Protein AF-A0A2E1J694-F1 (afdb_monomer_lite)

pLDDT: mean 86.47, std 9.88, range [48.12, 96.06]

Structure (mmCIF, N/CA/C/O backbone):
data_AF-A0A2E1J694-F1
#
_entry.id   AF-A0A2E1J694-F1
#
loop_
_atom_site.group_PDB
_atom_site.id
_atom_site.type_symbol
_atom_site.label_atom_id
_atom_site.label_alt_id
_atom_site.label_comp_id
_atom_site.label_asym_id
_atom_site.label_entity_id
_atom_site.label_seq_id
_atom_site.pdbx_PDB_ins_code
_atom_site.Cartn_x
_atom_site.Cartn_y
_atom_site.Cartn_z
_atom_site.occupancy
_atom_site.B_iso_or_equiv
_atom_site.auth_seq_id
_atom_site.auth_comp_id
_atom_site.auth_asym_id
_atom_site.auth_atom_id
_atom_site.pdbx_PDB_model_num
ATOM 1 N N . ASP A 1 1 ? -18.368 -10.610 1.541 1.00 81.44 1 ASP A N 1
ATOM 2 C CA . ASP A 1 1 ? -19.360 -11.409 0.813 1.00 81.44 1 ASP A CA 1
ATOM 3 C C . ASP A 1 1 ? -18.775 -11.819 -0.538 1.00 81.44 1 ASP A C 1
ATOM 5 O O . ASP A 1 1 ? -18.359 -10.950 -1.295 1.00 81.44 1 ASP A O 1
ATOM 9 N N . ALA A 1 2 ? -18.650 -13.121 -0.810 1.00 82.44 2 ALA A N 1
ATOM 10 C CA . ALA A 1 2 ? -18.033 -13.604 -2.051 1.00 82.44 2 ALA A CA 1
ATOM 11 C C . ALA A 1 2 ? -18.954 -13.462 -3.274 1.00 82.44 2 ALA A C 1
ATOM 13 O O . ALA A 1 2 ? -18.459 -13.331 -4.390 1.00 82.44 2 ALA A O 1
ATOM 14 N N . GLU A 1 3 ? -20.270 -13.466 -3.066 1.00 92.31 3 GLU A N 1
ATOM 15 C CA . GLU A 1 3 ? -21.259 -13.331 -4.136 1.00 92.31 3 GLU A CA 1
ATOM 16 C C . GLU A 1 3 ? -21.449 -11.855 -4.500 1.00 92.31 3 GLU A C 1
ATOM 18 O O . GLU A 1 3 ? -21.445 -11.501 -5.678 1.00 92.31 3 GLU A O 1
ATOM 23 N N . ASN A 1 4 ? -21.514 -10.979 -3.492 1.00 92.56 4 ASN A N 1
ATOM 24 C CA . ASN A 1 4 ? -21.631 -9.530 -3.687 1.00 92.56 4 ASN A CA 1
ATOM 25 C C . ASN A 1 4 ? -20.284 -8.833 -3.957 1.00 92.56 4 ASN A C 1
ATOM 27 O O . ASN A 1 4 ? -20.256 -7.649 -4.288 1.00 92.56 4 ASN A O 1
ATOM 31 N N . GLY A 1 5 ? -19.158 -9.539 -3.802 1.00 92.00 5 GLY A N 1
ATOM 32 C CA . GLY A 1 5 ? -17.816 -8.990 -4.022 1.00 92.00 5 GLY A CA 1
ATOM 33 C C . GLY A 1 5 ? -17.401 -7.914 -3.010 1.00 92.00 5 GLY A C 1
ATOM 34 O O . GLY A 1 5 ? -16.511 -7.114 -3.300 1.00 92.00 5 GLY A O 1
ATOM 35 N N . THR A 1 6 ? -18.033 -7.870 -1.834 1.00 92.94 6 THR A N 1
ATOM 36 C CA . THR A 1 6 ? -17.720 -6.895 -0.780 1.00 92.94 6 THR A CA 1
ATOM 37 C C . THR A 1 6 ? -16.770 -7.479 0.259 1.00 92.94 6 THR A C 1
ATOM 39 O O . THR A 1 6 ? -16.766 -8.682 0.539 1.00 92.94 6 THR A O 1
ATOM 42 N N . LEU A 1 7 ? -15.966 -6.617 0.874 1.00 91.19 7 LEU A N 1
ATOM 43 C CA . LEU A 1 7 ? -15.166 -6.952 2.045 1.00 91.19 7 LEU A CA 1
ATOM 44 C C . LEU A 1 7 ? -15.442 -5.901 3.119 1.00 91.19 7 LEU A C 1
ATOM 46 O O . LEU A 1 7 ? -14.839 -4.831 3.115 1.00 91.19 7 LEU A O 1
ATOM 50 N N . ASP A 1 8 ? -16.369 -6.219 4.016 1.00 91.38 8 ASP A N 1
ATOM 51 C CA . ASP A 1 8 ? -16.829 -5.300 5.052 1.00 91.38 8 ASP A CA 1
ATOM 52 C C . ASP A 1 8 ? -16.063 -5.519 6.361 1.00 91.38 8 ASP A C 1
ATOM 54 O O . ASP A 1 8 ? -15.822 -6.653 6.789 1.00 91.38 8 ASP A O 1
ATOM 58 N N . LEU A 1 9 ? -15.683 -4.421 7.014 1.00 90.94 9 LEU A N 1
ATOM 59 C CA . LEU A 1 9 ? -15.091 -4.440 8.347 1.00 90.94 9 LEU A CA 1
ATOM 60 C C . LEU A 1 9 ? -16.196 -4.166 9.373 1.00 90.94 9 LEU A C 1
ATOM 62 O O . LEU A 1 9 ? -16.775 -3.087 9.375 1.00 90.94 9 LEU A O 1
ATOM 66 N N . LEU A 1 10 ? -16.461 -5.118 10.270 1.00 92.31 10 LEU A N 1
ATOM 67 C CA . LEU A 1 10 ? -17.500 -5.008 11.306 1.00 92.31 10 LEU A CA 1
ATOM 68 C C . LEU A 1 10 ? -17.051 -4.112 12.476 1.00 92.31 10 LEU A C 1
ATOM 70 O O . LEU A 1 10 ? -16.862 -4.572 13.603 1.00 92.31 10 LEU A O 1
ATOM 74 N N . VAL A 1 11 ? -16.814 -2.835 12.189 1.00 92.12 11 VAL A N 1
ATOM 75 C CA . VAL A 1 11 ? -16.443 -1.793 13.150 1.00 92.12 11 VAL A CA 1
ATOM 76 C C . VAL A 1 11 ? -17.245 -0.543 12.810 1.00 92.12 11 VAL A C 1
ATOM 78 O O . VAL A 1 11 ? -17.371 -0.199 11.643 1.00 92.12 11 VAL A O 1
ATOM 81 N N . GLU A 1 12 ? -17.757 0.143 13.829 1.00 93.81 12 GLU A N 1
ATOM 82 C CA . GLU A 1 12 ? -18.454 1.421 13.664 1.00 93.81 12 GLU A CA 1
ATOM 83 C C . GLU A 1 12 ? -17.566 2.465 12.968 1.00 93.81 12 GLU A C 1
ATOM 85 O O . GLU A 1 12 ? -16.380 2.613 13.291 1.00 93.81 12 GLU A O 1
ATOM 90 N N . ASP A 1 13 ? -18.156 3.257 12.072 1.00 91.69 13 ASP A N 1
ATOM 91 C CA . ASP A 1 13 ? -17.434 4.276 11.298 1.00 91.69 13 ASP A CA 1
ATOM 92 C C . ASP A 1 13 ? -16.733 5.310 12.191 1.00 91.69 13 ASP A C 1
ATOM 94 O O . ASP A 1 13 ? -15.640 5.786 11.876 1.00 91.69 13 ASP A O 1
ATOM 98 N N . SER A 1 14 ? -17.327 5.630 13.345 1.00 92.25 14 SER A N 1
ATOM 99 C CA . SER A 1 14 ? -16.747 6.536 14.344 1.00 92.25 14 SER A CA 1
ATOM 100 C C . SER A 1 14 ? -15.418 6.009 14.894 1.00 92.25 14 SER A C 1
ATOM 102 O O . SER A 1 14 ? -14.433 6.747 14.966 1.00 92.25 14 SER A O 1
ATOM 104 N N . VAL A 1 15 ? -15.356 4.712 15.198 1.00 93.00 15 VAL A N 1
ATOM 105 C CA . VAL A 1 15 ? -14.154 4.039 15.702 1.00 93.00 15 VAL A CA 1
ATOM 106 C C . VAL A 1 15 ? -13.101 3.930 14.601 1.00 93.00 15 VAL A C 1
ATOM 108 O O . VAL A 1 15 ? -11.908 4.118 14.861 1.00 93.00 15 VAL A O 1
ATOM 111 N N . LEU A 1 16 ? -13.509 3.657 13.359 1.00 93.88 16 LEU A N 1
ATOM 112 C CA . LEU A 1 16 ? -12.584 3.619 12.227 1.00 93.88 16 LEU A CA 1
ATOM 113 C C . LEU A 1 16 ? -11.968 5.001 11.960 1.00 93.88 16 LEU A C 1
ATOM 115 O O . LEU A 1 16 ? -10.759 5.101 11.744 1.00 93.88 16 LEU A O 1
ATOM 119 N N . ALA A 1 17 ? -12.768 6.065 12.052 1.00 93.19 17 ALA A N 1
ATOM 120 C CA . ALA A 1 17 ? -12.298 7.438 11.902 1.00 93.19 17 ALA A CA 1
ATOM 121 C C . ALA A 1 17 ? -11.284 7.822 12.994 1.00 93.19 17 ALA A C 1
ATOM 123 O O . ALA A 1 17 ? -10.271 8.460 12.697 1.00 93.19 17 ALA A O 1
ATOM 124 N N . GLU A 1 18 ? -11.510 7.412 14.244 1.00 95.06 18 GLU A N 1
ATOM 125 C CA . GLU A 1 18 ? -10.547 7.609 15.335 1.00 95.06 18 GLU A CA 1
ATOM 126 C C . GLU A 1 18 ? -9.242 6.840 15.109 1.00 95.06 18 GLU A C 1
ATOM 128 O O . GLU A 1 18 ? -8.155 7.399 15.271 1.00 95.06 18 GLU A O 1
ATOM 133 N N . ARG A 1 19 ? -9.323 5.577 14.672 1.00 94.81 19 ARG A N 1
ATOM 134 C CA . ARG A 1 19 ? -8.134 4.773 14.347 1.00 94.81 19 ARG A CA 1
ATOM 135 C C . ARG A 1 19 ? -7.342 5.368 13.188 1.00 94.81 19 ARG A C 1
ATOM 137 O O . ARG A 1 19 ? -6.120 5.426 13.269 1.00 94.81 19 ARG A O 1
ATOM 144 N N . HIS A 1 20 ? -8.022 5.847 12.148 1.00 93.00 20 HIS A N 1
ATOM 145 C CA . HIS A 1 20 ? -7.382 6.467 10.990 1.00 93.00 20 HIS A CA 1
ATOM 146 C C . HIS A 1 20 ? -6.620 7.745 11.370 1.00 93.00 20 HIS A C 1
ATOM 148 O O . HIS A 1 20 ? -5.516 7.963 10.880 1.00 93.00 20 HIS A O 1
ATOM 154 N N . LYS A 1 21 ? -7.156 8.562 12.290 1.00 93.81 21 LYS A N 1
ATOM 15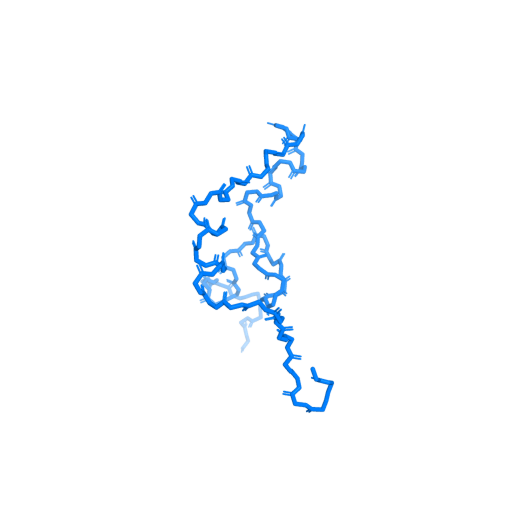5 C CA . LYS A 1 21 ? -6.458 9.762 12.797 1.00 93.81 21 LYS A CA 1
ATOM 156 C C . LYS A 1 21 ? -5.138 9.435 13.499 1.00 93.81 21 LYS A C 1
ATOM 158 O O . LYS A 1 21 ? -4.203 10.222 13.419 1.00 93.81 21 LYS A O 1
ATOM 163 N N . ASN A 1 22 ? -5.074 8.293 14.179 1.00 93.94 22 ASN A N 1
ATOM 164 C CA . ASN A 1 22 ? -3.895 7.855 14.928 1.00 93.94 22 ASN A CA 1
ATOM 165 C C . ASN A 1 22 ? -2.955 6.960 14.109 1.00 93.94 22 ASN A C 1
ATOM 167 O O . ASN A 1 22 ? -1.918 6.531 14.615 1.00 93.94 22 ASN A O 1
ATOM 171 N N . TRP A 1 23 ? -3.315 6.633 12.868 1.00 96.06 23 TRP A N 1
ATOM 1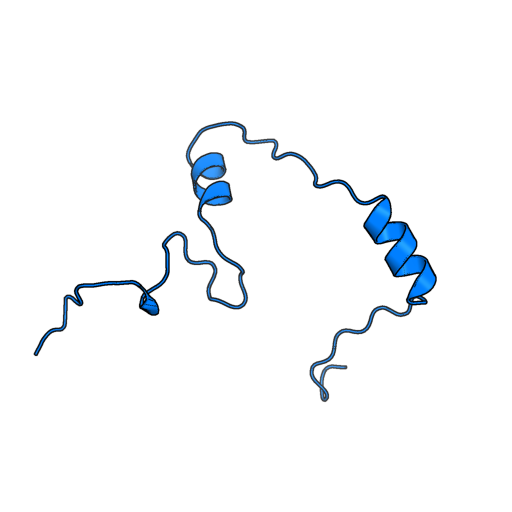72 C CA . TRP A 1 23 ? -2.530 5.727 12.049 1.00 96.06 23 TRP A CA 1
ATOM 173 C C . TRP A 1 23 ? -1.252 6.407 11.551 1.00 96.06 23 TRP A C 1
ATOM 175 O O . TRP A 1 23 ? -1.279 7.515 11.018 1.00 96.06 23 TRP A O 1
ATOM 185 N N . GLN A 1 24 ? -0.127 5.711 11.701 1.00 94.12 24 GLN A N 1
ATOM 186 C CA . GLN A 1 24 ? 1.168 6.124 11.176 1.00 94.12 24 GLN A CA 1
ATOM 187 C C . GLN A 1 24 ? 1.696 5.031 10.252 1.00 94.12 24 GLN A C 1
ATOM 189 O O . GLN A 1 24 ? 1.694 3.847 10.601 1.00 94.12 24 GLN A O 1
ATOM 194 N N . GLY A 1 25 ? 2.133 5.432 9.059 1.00 88.38 25 GLY A N 1
ATOM 195 C CA . GLY A 1 25 ? 2.751 4.520 8.106 1.00 88.38 25 GLY A CA 1
ATOM 196 C C . GLY A 1 25 ? 4.026 3.923 8.692 1.00 88.38 25 GLY A C 1
ATOM 197 O O . GLY A 1 25 ? 4.860 4.643 9.236 1.00 88.38 25 GLY A O 1
ATOM 198 N N . LYS A 1 26 ? 4.183 2.602 8.578 1.00 89.69 26 LYS A N 1
ATOM 199 C CA . LYS A 1 26 ? 5.425 1.939 8.971 1.00 89.69 26 LYS A CA 1
ATOM 200 C C . LYS A 1 26 ? 6.534 2.333 7.995 1.00 89.69 26 LYS A C 1
ATOM 202 O O . LYS A 1 26 ? 6.353 2.217 6.783 1.00 89.69 26 LYS A O 1
ATOM 207 N N . GLU A 1 27 ? 7.677 2.758 8.524 1.00 87.56 27 GLU A N 1
ATOM 208 C CA . GLU A 1 27 ? 8.863 3.010 7.709 1.00 87.56 27 GLU A CA 1
ATOM 209 C C . GLU A 1 27 ? 9.386 1.716 7.079 1.00 87.56 27 GLU A C 1
ATOM 211 O O . GLU A 1 27 ? 9.257 0.617 7.625 1.00 87.56 27 GLU A O 1
ATOM 216 N N . THR A 1 28 ? 9.970 1.844 5.891 1.00 87.38 28 THR A N 1
ATOM 217 C CA . THR A 1 28 ? 10.569 0.711 5.193 1.00 87.38 28 THR A CA 1
ATOM 218 C C . THR A 1 28 ? 11.950 0.416 5.769 1.00 87.38 28 THR A C 1
ATOM 220 O O . THR A 1 28 ? 12.803 1.301 5.778 1.00 87.38 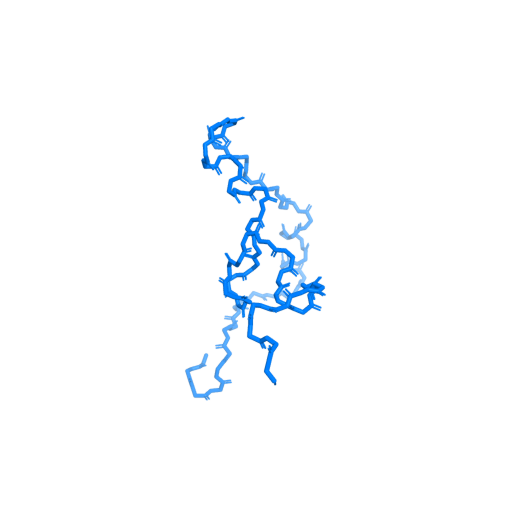28 THR A O 1
ATOM 223 N N . ASP A 1 29 ? 12.224 -0.843 6.117 1.00 89.75 29 ASP A N 1
ATOM 224 C CA . ASP A 1 29 ? 13.557 -1.275 6.576 1.00 89.75 29 ASP A CA 1
ATOM 225 C C . ASP A 1 29 ? 14.636 -1.145 5.472 1.00 89.75 29 ASP A C 1
ATOM 227 O O . ASP A 1 29 ? 15.837 -1.129 5.739 1.00 89.75 29 ASP A O 1
ATOM 231 N N . PHE A 1 30 ? 14.210 -1.020 4.209 1.00 89.00 30 PHE A N 1
ATOM 232 C CA . PHE A 1 30 ? 15.074 -0.826 3.047 1.00 89.00 30 PHE A CA 1
ATOM 233 C C . PHE A 1 30 ? 15.163 0.654 2.678 1.00 89.00 30 PHE A C 1
ATOM 235 O O . PHE A 1 30 ? 14.348 1.173 1.919 1.00 89.00 30 PHE A O 1
ATOM 242 N N . THR A 1 31 ? 16.191 1.328 3.182 1.00 88.31 31 THR A N 1
ATOM 243 C CA . THR A 1 31 ? 16.432 2.762 2.937 1.00 88.31 31 THR A CA 1
ATOM 244 C C . THR A 1 31 ? 17.280 3.041 1.690 1.00 88.31 31 THR A C 1
ATOM 246 O O . THR A 1 31 ? 17.538 4.193 1.352 1.00 88.31 31 THR A O 1
ATOM 249 N N . SER A 1 32 ? 17.733 1.998 0.986 1.00 87.50 32 SER A N 1
ATOM 250 C CA . SER A 1 32 ? 18.508 2.108 -0.253 1.00 87.50 32 SER A CA 1
ATOM 251 C C . SER A 1 32 ? 18.370 0.856 -1.133 1.00 87.50 32 SER A C 1
ATOM 253 O O . SER A 1 32 ? 17.676 -0.104 -0.793 1.00 87.50 32 SER A O 1
ATOM 255 N N . GLY A 1 33 ? 19.017 0.867 -2.301 1.00 92.44 33 GLY A N 1
ATOM 256 C CA . GLY A 1 33 ? 19.033 -0.273 -3.217 1.00 92.44 33 GLY A CA 1
ATOM 257 C C . GLY A 1 33 ? 17.755 -0.429 -4.046 1.00 92.44 33 GLY A C 1
ATOM 258 O O . GLY A 1 33 ? 16.929 0.478 -4.154 1.00 92.44 33 GLY A O 1
ATOM 259 N N . THR A 1 34 ? 17.620 -1.583 -4.699 1.00 91.88 34 THR A N 1
ATOM 260 C CA . THR A 1 34 ? 16.540 -1.843 -5.664 1.00 91.88 34 THR A CA 1
ATOM 261 C C . THR A 1 34 ? 15.158 -1.878 -5.015 1.00 91.88 34 THR A C 1
ATOM 263 O O . THR A 1 34 ? 14.215 -1.356 -5.598 1.00 91.88 34 THR A O 1
ATOM 266 N N . LEU A 1 35 ? 15.037 -2.430 -3.802 1.00 91.56 35 LEU A N 1
ATO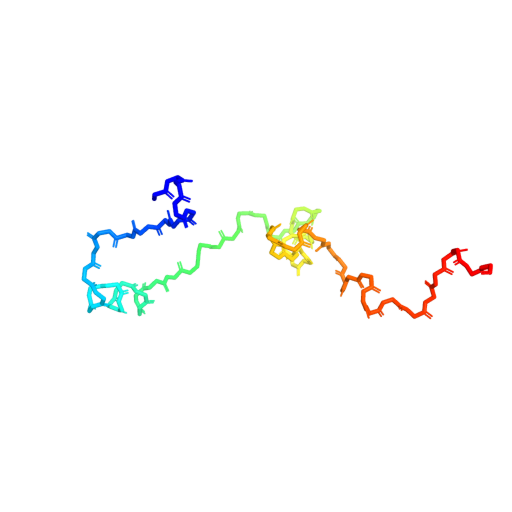M 267 C CA . LEU A 1 35 ? 13.761 -2.489 -3.077 1.00 91.56 35 LEU A CA 1
ATOM 268 C C . LEU A 1 35 ? 13.259 -1.096 -2.697 1.00 91.56 35 LEU A C 1
ATOM 270 O O . LEU A 1 35 ? 12.091 -0.790 -2.918 1.00 91.56 35 LEU A O 1
ATOM 274 N N . TRP A 1 36 ? 14.158 -0.232 -2.219 1.00 91.88 36 TRP A N 1
ATOM 275 C CA . TRP A 1 36 ? 13.835 1.168 -1.966 1.00 91.88 36 TRP A CA 1
ATOM 276 C C . TRP A 1 36 ? 13.366 1.869 -3.247 1.00 91.88 36 TRP A C 1
ATOM 278 O O . TRP A 1 36 ? 12.298 2.469 -3.259 1.00 91.88 36 TRP A O 1
ATOM 288 N N . LYS A 1 37 ? 14.097 1.726 -4.364 1.00 89.50 37 LYS A N 1
ATOM 289 C CA . LYS A 1 37 ? 13.696 2.321 -5.656 1.00 89.50 37 LYS A CA 1
ATOM 290 C C . LYS A 1 37 ? 12.328 1.825 -6.131 1.00 89.50 37 LYS A C 1
ATOM 292 O O . LYS A 1 37 ? 11.531 2.618 -6.623 1.00 89.50 37 LYS A O 1
ATOM 297 N N . TYR A 1 38 ? 12.063 0.527 -5.993 1.00 92.25 38 TYR A N 1
ATOM 298 C CA . TYR A 1 38 ? 10.793 -0.081 -6.381 1.00 92.25 38 TYR A CA 1
ATOM 299 C C . TYR A 1 38 ? 9.627 0.473 -5.556 1.00 92.25 38 TYR A C 1
ATOM 301 O O . TYR A 1 38 ? 8.614 0.868 -6.130 1.00 92.25 38 TYR A O 1
ATOM 309 N N . ALA A 1 39 ? 9.794 0.573 -4.233 1.00 90.69 39 ALA A N 1
ATOM 310 C CA . ALA A 1 39 ? 8.770 1.093 -3.329 1.00 90.69 39 ALA A CA 1
ATOM 311 C C . ALA A 1 39 ? 8.334 2.526 -3.681 1.00 90.69 39 ALA A C 1
ATOM 313 O O . ALA A 1 39 ? 7.165 2.860 -3.520 1.00 90.69 39 ALA A O 1
ATOM 314 N N . GLN A 1 40 ? 9.244 3.343 -4.222 1.00 88.50 40 GLN A N 1
ATOM 315 C CA . GLN A 1 40 ? 8.935 4.716 -4.638 1.00 88.50 40 GLN A CA 1
ATOM 316 C C . GLN A 1 40 ? 8.159 4.809 -5.960 1.00 88.50 40 GLN A C 1
ATOM 318 O O . GLN A 1 40 ? 7.516 5.825 -6.219 1.00 88.50 40 GLN A O 1
ATOM 323 N N . GLY A 1 41 ? 8.261 3.799 -6.828 1.00 88.88 41 GLY A N 1
ATOM 324 C CA . GLY A 1 41 ? 7.699 3.839 -8.183 1.00 88.88 41 GLY A CA 1
ATOM 325 C C . GLY A 1 41 ? 6.458 2.974 -8.390 1.00 88.88 41 GLY A C 1
ATOM 326 O O . GLY A 1 41 ? 5.712 3.206 -9.339 1.00 88.88 41 GLY A O 1
ATOM 327 N N . VAL A 1 42 ? 6.244 1.965 -7.544 1.00 92.38 42 VAL A N 1
ATOM 328 C CA . VAL A 1 42 ? 5.168 0.983 -7.712 1.00 92.38 42 VAL A CA 1
ATOM 329 C C . VAL A 1 42 ? 3.782 1.600 -7.485 1.00 92.38 42 VAL A C 1
ATOM 331 O O . VAL A 1 42 ? 3.513 2.248 -6.475 1.00 92.38 42 VAL A O 1
ATOM 334 N N . G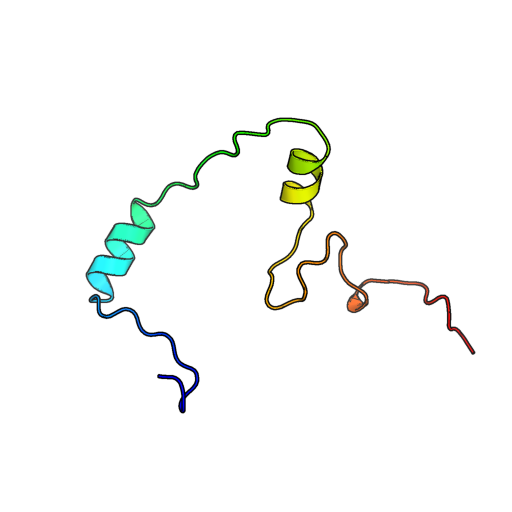LY A 1 43 ? 2.880 1.391 -8.444 1.00 89.25 43 GLY A N 1
ATOM 335 C CA . GLY A 1 43 ? 1.473 1.773 -8.352 1.00 89.25 43 GLY A CA 1
ATOM 336 C C . GLY A 1 43 ? 0.610 0.759 -7.583 1.00 89.25 43 GLY A C 1
ATOM 337 O O . GLY A 1 43 ? 1.078 -0.305 -7.179 1.00 89.25 43 GLY A O 1
ATOM 338 N N . PRO A 1 44 ? -0.690 1.041 -7.397 1.00 91.44 44 PRO A N 1
ATOM 339 C CA . PRO A 1 44 ? -1.587 0.138 -6.680 1.00 91.44 44 PRO A CA 1
ATOM 340 C C . PRO A 1 44 ? -1.789 -1.192 -7.429 1.00 91.44 44 PRO A C 1
ATOM 342 O O . PRO A 1 44 ? -1.888 -1.226 -8.659 1.00 91.44 44 PRO A O 1
ATOM 345 N N . ALA A 1 45 ? -1.929 -2.289 -6.679 1.00 91.31 45 ALA A N 1
ATOM 346 C CA . ALA A 1 45 ? -2.100 -3.637 -7.232 1.00 91.31 45 ALA A CA 1
ATOM 347 C C . ALA A 1 45 ? -3.360 -3.786 -8.101 1.00 91.31 45 ALA A C 1
ATOM 349 O O . ALA A 1 45 ? -3.316 -4.451 -9.132 1.00 91.31 45 ALA A O 1
ATOM 350 N N . CYS A 1 46 ? -4.451 -3.089 -7.764 1.00 89.75 46 CYS A N 1
ATOM 351 C CA . CYS A 1 46 ? -5.673 -3.076 -8.578 1.00 89.75 46 CYS A CA 1
ATOM 352 C C . CYS A 1 46 ? -5.475 -2.466 -9.978 1.00 89.75 46 CYS A C 1
ATOM 354 O O . CYS A 1 46 ? -6.315 -2.659 -10.850 1.00 89.75 46 CYS A O 1
ATOM 356 N N . LYS A 1 47 ? -4.363 -1.750 -10.208 1.00 88.50 47 LYS A N 1
ATOM 357 C CA . LYS A 1 47 ? -3.952 -1.217 -11.518 1.00 88.50 47 LYS A CA 1
ATOM 358 C C . LYS A 1 47 ? -2.766 -1.984 -12.118 1.00 88.50 47 LYS A C 1
ATOM 360 O O . LYS A 1 47 ? -2.108 -1.474 -13.021 1.00 88.50 47 LYS A O 1
ATOM 365 N N . GLY A 1 48 ? -2.462 -3.175 -11.599 1.00 88.12 48 GLY A N 1
ATOM 366 C CA . GLY A 1 48 ? -1.384 -4.036 -12.090 1.00 88.12 48 GLY A CA 1
ATOM 367 C C . GLY A 1 48 ? 0.001 -3.767 -11.495 1.00 88.12 48 GLY A C 1
ATOM 368 O O . GLY A 1 48 ? 0.973 -4.285 -12.030 1.00 88.12 48 GLY A O 1
ATOM 369 N N . ALA A 1 49 ? 0.112 -2.970 -10.420 1.00 91.75 49 ALA A N 1
ATOM 370 C CA . ALA A 1 49 ? 1.378 -2.703 -9.717 1.00 91.75 49 ALA A CA 1
ATOM 371 C C . ALA A 1 49 ? 2.540 -2.248 -10.632 1.00 91.75 49 ALA A C 1
ATOM 373 O O . ALA A 1 49 ? 3.701 -2.587 -10.414 1.00 91.75 49 ALA A O 1
ATOM 374 N N . VAL A 1 50 ? 2.231 -1.477 -11.678 1.00 91.88 50 VAL A N 1
ATOM 375 C CA . VAL A 1 50 ? 3.242 -0.960 -12.610 1.00 91.88 50 VAL A CA 1
ATOM 376 C C . VAL A 1 50 ? 4.158 0.057 -11.928 1.00 91.88 50 VAL A C 1
ATOM 378 O O . VAL A 1 50 ? 3.709 0.841 -11.096 1.00 91.88 50 VAL A O 1
ATOM 381 N N . THR A 1 51 ? 5.439 0.067 -12.299 1.00 89.31 51 THR A N 1
ATOM 382 C CA . THR A 1 51 ? 6.472 0.970 -11.746 1.00 89.31 51 THR A CA 1
ATOM 383 C C . THR A 1 51 ? 6.732 2.211 -12.604 1.00 89.31 51 THR A C 1
ATOM 385 O O . THR A 1 51 ? 7.677 2.964 -12.372 1.00 89.31 51 THR A O 1
ATOM 388 N N . HIS A 1 52 ? 5.904 2.419 -13.625 1.00 82.25 52 HIS A N 1
ATOM 389 C CA . HIS A 1 52 ? 5.953 3.543 -14.552 1.00 82.25 52 HIS A CA 1
ATOM 390 C C . HIS A 1 52 ? 4.566 4.209 -14.630 1.00 82.25 52 HIS A C 1
ATOM 392 O O . HIS A 1 52 ? 3.580 3.616 -14.186 1.00 82.25 52 HIS A O 1
ATOM 398 N N . PRO A 1 53 ? 4.435 5.417 -15.216 1.00 76.69 53 PRO A N 1
ATOM 399 C CA . PRO A 1 53 ? 3.176 6.177 -15.263 1.00 76.69 53 PRO A CA 1
ATOM 400 C C . PRO A 1 53 ? 1.996 5.513 -16.009 1.00 76.69 53 PRO A C 1
ATOM 402 O O . PRO A 1 53 ? 0.936 6.130 -16.133 1.00 76.69 53 PRO A O 1
ATOM 405 N N . GLY A 1 54 ? 2.166 4.272 -16.475 1.00 75.75 54 GLY A N 1
ATOM 406 C CA . GLY A 1 54 ? 1.185 3.473 -17.202 1.00 75.75 54 GLY A CA 1
ATOM 407 C C . GLY A 1 54 ? 1.132 3.782 -18.699 1.00 75.75 54 GLY A C 1
ATOM 408 O O . GLY A 1 54 ? 1.490 4.873 -19.137 1.00 75.75 54 GLY A O 1
ATOM 409 N N . GLY A 1 55 ? 0.626 2.822 -19.481 1.00 70.38 55 GLY A N 1
ATOM 410 C CA . GLY A 1 55 ? 0.483 2.947 -20.939 1.00 70.38 55 GLY A CA 1
ATOM 411 C C . GLY A 1 55 ? -0.399 4.120 -21.382 1.00 70.38 55 GLY A C 1
ATOM 412 O O . GLY A 1 55 ? -0.173 4.696 -22.434 1.00 70.38 55 GLY A O 1
ATOM 413 N N . ALA A 1 56 ? -1.342 4.560 -20.541 1.00 69.75 56 ALA A N 1
ATOM 414 C CA . ALA A 1 56 ? -2.184 5.727 -20.824 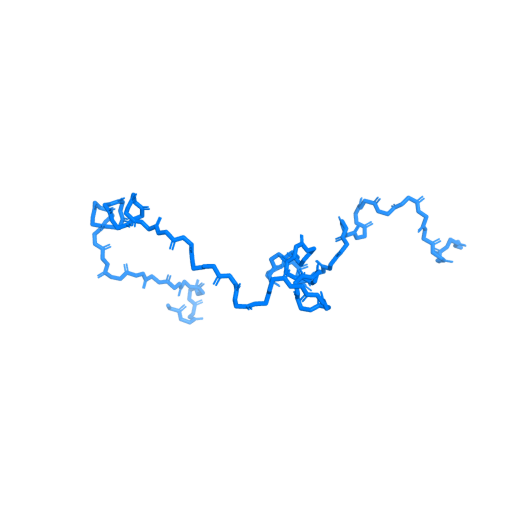1.00 69.75 56 ALA A CA 1
ATOM 415 C C . ALA A 1 56 ? -1.404 7.054 -20.927 1.00 69.75 56 ALA A C 1
ATOM 417 O O . ALA A 1 56 ? -1.920 8.027 -21.472 1.00 69.75 56 ALA A O 1
ATOM 418 N N . LYS A 1 57 ? -0.185 7.123 -20.374 1.00 73.06 57 LYS A N 1
ATOM 419 C CA . LYS A 1 57 ? 0.691 8.305 -20.434 1.00 73.06 57 LYS A CA 1
ATOM 420 C C . LYS A 1 57 ? 1.885 8.113 -21.375 1.00 73.06 57 LYS A C 1
ATOM 422 O O . LYS A 1 57 ? 2.686 9.040 -21.521 1.00 73.06 57 LYS A O 1
ATOM 427 N N . GLU A 1 58 ? 2.009 6.943 -22.000 1.00 77.00 58 GLU A N 1
ATOM 428 C CA . GLU A 1 58 ? 3.036 6.672 -23.002 1.00 77.00 58 GLU A CA 1
ATOM 429 C C . GLU A 1 58 ? 2.751 7.494 -24.263 1.00 77.00 58 GLU A C 1
ATOM 431 O O . GLU A 1 58 ? 1.626 7.555 -24.751 1.00 77.00 58 GLU A O 1
ATOM 436 N N . LYS A 1 59 ? 3.781 8.162 -24.790 1.00 75.81 59 LYS A N 1
ATOM 437 C CA . LYS A 1 59 ? 3.659 9.037 -25.971 1.00 75.81 59 LYS A CA 1
ATOM 438 C C . LYS A 1 59 ? 4.051 8.350 -27.278 1.00 75.81 59 LYS A C 1
ATOM 440 O O . LYS A 1 59 ? 3.924 8.959 -28.335 1.00 75.81 59 LYS A O 1
ATOM 445 N N . ARG A 1 60 ? 4.606 7.138 -27.207 1.00 75.62 60 ARG A N 1
ATOM 446 C CA . ARG A 1 60 ? 5.064 6.355 -28.359 1.00 75.62 60 ARG A CA 1
ATOM 447 C C . ARG A 1 60 ? 4.792 4.884 -28.080 1.00 75.62 60 ARG A C 1
ATOM 449 O O . ARG A 1 60 ? 5.233 4.375 -27.056 1.00 75.62 60 ARG A O 1
ATOM 456 N N . GLN A 1 61 ? 4.093 4.215 -28.988 1.00 73.50 61 GLN A N 1
ATOM 457 C CA . GLN A 1 61 ? 3.891 2.771 -28.953 1.00 73.50 61 GLN A CA 1
ATOM 458 C C . GLN A 1 61 ? 4.814 2.129 -29.994 1.00 73.50 61 GLN A C 1
ATOM 460 O O . GLN A 1 61 ? 4.948 2.640 -31.098 1.00 73.50 61 GLN A O 1
ATOM 465 N N . PHE A 1 62 ? 5.470 1.017 -29.649 1.00 67.38 62 PHE A N 1
ATOM 466 C CA . PHE A 1 62 ? 6.327 0.285 -30.595 1.00 67.38 62 PHE A CA 1
ATOM 467 C C . PHE A 1 62 ? 5.522 -0.359 -31.741 1.00 67.38 62 PHE A C 1
ATOM 469 O O . PHE A 1 62 ? 6.039 -0.537 -32.837 1.00 67.38 62 PHE A O 1
ATOM 476 N N . ALA A 1 63 ? 4.247 -0.669 -31.496 1.00 61.25 63 ALA A N 1
ATOM 477 C CA . ALA A 1 63 ? 3.285 -1.117 -32.497 1.00 61.25 63 ALA A CA 1
ATOM 478 C C . ALA A 1 63 ? 2.495 0.074 -33.072 1.00 61.25 63 ALA A C 1
ATOM 480 O O . ALA A 1 63 ? 1.304 0.213 -32.797 1.00 61.25 63 ALA A O 1
ATOM 481 N N . ASP A 1 64 ? 3.180 0.953 -33.803 1.00 54.59 64 ASP A N 1
ATOM 482 C CA . ASP A 1 64 ? 2.556 1.863 -34.772 1.00 54.59 64 ASP A CA 1
ATOM 483 C C . ASP A 1 64 ? 2.586 1.135 -36.134 1.00 54.59 64 ASP A C 1
ATOM 485 O O . ASP A 1 64 ? 3.636 1.056 -36.778 1.00 54.59 64 ASP A O 1
ATOM 489 N N . VAL A 1 65 ? 1.461 0.515 -36.514 1.00 48.12 65 VAL A N 1
ATOM 490 C CA . VAL A 1 65 ? 1.140 0.034 -37.875 1.00 48.12 65 VAL A CA 1
ATOM 491 C C . VAL A 1 65 ? -0.218 0.603 -38.244 1.00 48.12 65 VAL A C 1
ATOM 493 O O . VAL A 1 65 ? -1.129 0.490 -37.391 1.00 48.12 65 VAL A O 1
#

Secondary structure (DSSP, 8-state):
-TTTT-----S-HHHHHHHHHT--PPPPS--SHHHHHHHHH---GGGT--SSS-GGG-S--S---

Sequence (65 aa):
DAENGTLDLLVEDSVLAERHKNWQGKETDFTSGTLWKYAQGVGPACKGAVTHPGGAKEKRQFADV

Foldseek 3Di:
DVVVPDDDDPDDPVVVVVVVVVDDDDDDPDPDDDVVLLVVQFDDVVVVRDSDPDPVPDPDDPPPD

Radius of gyration: 18.76 Å; chains: 1; bounding box: 41×23×54 Å